Protein AF-A0A0K0EVP9-F1 (afdb_monomer_lite)

Foldseek 3Di:
DVVVVQVVCQVCVQVDDDDWDWDDDQKIKIKDPKGWPGWDDDPDQFAIKTKIKIKIKIWHDDPPDTDIDIDIDIDIDGRHDKDKDWDWDDDPNRIDIDIDTDD

pLDDT: mean 86.51, std 8.47, range [55.0, 95.94]

Secondary structure (DSSP, 8-state):
-HHHHHHHHHHHHTT--PPPEEEESSSEEEEEEEEEEEEE--SSSS-EEEEEEEEEEEEEEETTEEEEEEEEEEEEEEEE--EEEEEEEEETTEEEEEEEEE-

Sequence (103 aa):
MAGVAIDYLNSIISKVNIPDIERFFKFTYHLSEIKIEIFNIPKFLNGISGLMSAHYQVKIKEGFIHVSKSRTVDVTIRRTSIDAFVGISSLNVNPNIWIDIKR

Radius of gyration: 19.93 Å; chains: 1; bounding box: 48×25×61 Å

Organism: Strongyloides venezuelensis (NCBI:txid75913)

Structure (mmCIF, N/CA/C/O backbone):
data_AF-A0A0K0EVP9-F1
#
_entry.id   AF-A0A0K0EVP9-F1
#
loop_
_atom_site.group_PDB
_atom_site.id
_atom_site.type_symbol
_atom_site.label_atom_id
_atom_site.label_alt_id
_atom_site.label_comp_id
_atom_site.label_asym_id
_atom_site.label_entity_id
_atom_site.l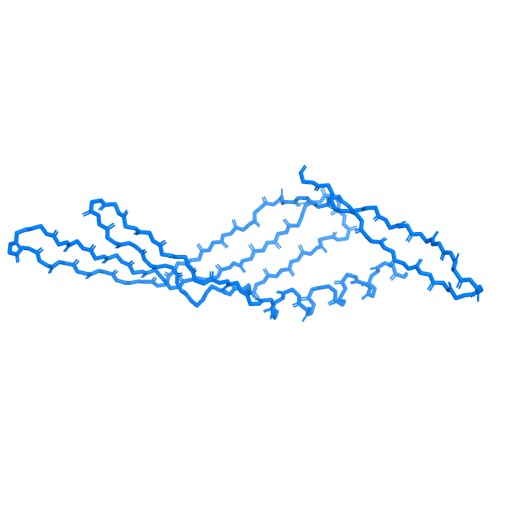abel_seq_id
_atom_site.pdbx_PDB_ins_code
_atom_site.Cartn_x
_atom_site.Cartn_y
_atom_site.Cartn_z
_atom_site.occupancy
_atom_site.B_iso_or_equiv
_atom_site.auth_seq_id
_atom_site.auth_comp_id
_atom_site.auth_asym_id
_atom_site.auth_atom_id
_atom_site.pdbx_PDB_model_num
ATOM 1 N N . MET A 1 1 ? 21.496 2.698 -15.310 1.00 63.03 1 MET A N 1
ATOM 2 C CA . MET A 1 1 ? 20.259 3.495 -15.488 1.00 63.03 1 MET A CA 1
ATOM 3 C C . MET A 1 1 ? 19.091 3.026 -14.622 1.00 63.03 1 MET A C 1
ATOM 5 O O . MET A 1 1 ? 18.496 3.879 -13.986 1.00 63.03 1 MET A O 1
ATOM 9 N N . ALA A 1 2 ? 18.801 1.722 -14.495 1.00 71.50 2 ALA A N 1
ATOM 10 C CA . ALA A 1 2 ? 17.701 1.234 -13.640 1.00 71.50 2 ALA A CA 1
ATOM 11 C C . ALA A 1 2 ? 17.798 1.644 -12.151 1.00 71.50 2 ALA A C 1
ATOM 13 O O . ALA A 1 2 ? 16.777 1.875 -11.517 1.00 71.50 2 ALA A O 1
ATOM 14 N N . GLY A 1 3 ? 19.013 1.800 -11.606 1.00 78.75 3 GLY A N 1
ATOM 15 C CA . GLY A 1 3 ? 19.210 2.233 -10.214 1.00 78.75 3 GLY A CA 1
ATOM 16 C C . GLY A 1 3 ? 18.585 3.596 -9.893 1.00 78.75 3 GLY A C 1
ATOM 17 O O . GLY A 1 3 ? 17.866 3.701 -8.912 1.00 78.75 3 GLY A O 1
ATOM 18 N N . VAL A 1 4 ? 18.762 4.596 -10.766 1.00 84.12 4 VAL A N 1
ATOM 19 C CA . VAL A 1 4 ? 18.197 5.946 -10.564 1.00 84.12 4 VAL A CA 1
ATOM 20 C C . VAL A 1 4 ? 16.666 5.913 -10.576 1.00 84.12 4 VAL A C 1
ATOM 22 O O . VAL A 1 4 ? 16.025 6.593 -9.782 1.00 84.12 4 VAL A O 1
ATOM 25 N N . ALA A 1 5 ? 16.070 5.089 -11.443 1.00 83.12 5 ALA A N 1
ATOM 26 C CA . ALA A 1 5 ? 14.621 4.901 -11.481 1.00 83.12 5 ALA A CA 1
ATOM 27 C C . ALA A 1 5 ? 14.096 4.207 -10.212 1.00 83.12 5 ALA A C 1
ATOM 29 O O . ALA A 1 5 ? 13.046 4.585 -9.703 1.00 83.12 5 ALA A O 1
ATOM 30 N N . ILE A 1 6 ? 14.835 3.232 -9.672 1.00 82.69 6 ILE A N 1
ATOM 31 C CA . ILE A 1 6 ? 14.499 2.575 -8.401 1.00 82.69 6 ILE A CA 1
ATOM 32 C C . ILE A 1 6 ? 14.569 3.570 -7.237 1.00 82.69 6 ILE A C 1
ATOM 34 O O . ILE A 1 6 ? 13.646 3.620 -6.426 1.00 82.69 6 ILE A O 1
ATOM 38 N N . ASP A 1 7 ? 15.619 4.390 -7.174 1.00 84.19 7 ASP A N 1
ATOM 39 C CA . ASP A 1 7 ? 15.768 5.409 -6.132 1.00 84.19 7 ASP A CA 1
ATOM 40 C C . ASP A 1 7 ? 14.629 6.442 -6.213 1.00 84.19 7 ASP A C 1
ATOM 42 O O . ASP A 1 7 ? 14.025 6.795 -5.197 1.00 84.19 7 ASP A O 1
ATOM 46 N N . TYR A 1 8 ? 14.263 6.854 -7.434 1.00 86.62 8 TYR A N 1
ATOM 47 C CA . TYR A 1 8 ? 13.106 7.711 -7.687 1.00 86.62 8 TYR A CA 1
ATOM 48 C C . TYR A 1 8 ? 11.803 7.059 -7.198 1.00 86.62 8 TYR A C 1
ATOM 50 O O . TYR A 1 8 ? 11.090 7.671 -6.404 1.00 86.62 8 TYR A O 1
ATOM 58 N N . LEU A 1 9 ? 11.518 5.806 -7.574 1.00 85.31 9 LEU A N 1
ATOM 59 C CA . LEU A 1 9 ? 10.325 5.075 -7.126 1.00 85.31 9 LEU A CA 1
ATOM 60 C C . LEU A 1 9 ? 10.248 4.972 -5.597 1.00 85.31 9 LEU A C 1
ATOM 62 O O . LEU A 1 9 ? 9.217 5.316 -5.018 1.00 85.31 9 LEU A O 1
ATOM 66 N N . ASN A 1 10 ? 11.341 4.587 -4.932 1.00 83.12 10 ASN A N 1
ATOM 67 C CA . ASN A 1 10 ? 11.395 4.511 -3.468 1.00 83.12 10 ASN A CA 1
ATOM 68 C C . ASN A 1 10 ? 11.092 5.874 -2.810 1.00 83.12 10 ASN A C 1
ATOM 70 O O . ASN A 1 10 ? 10.450 5.918 -1.763 1.00 83.12 10 ASN A O 1
ATOM 74 N N . SER A 1 11 ? 11.496 6.989 -3.434 1.00 84.56 11 SER A N 1
ATOM 75 C CA . SER A 1 11 ? 11.270 8.348 -2.910 1.00 84.56 11 SER A CA 1
ATOM 76 C C . SER A 1 11 ? 9.827 8.863 -3.036 1.00 84.56 11 SER A C 1
ATOM 78 O O . SER A 1 11 ? 9.445 9.802 -2.332 1.00 84.56 11 SER A O 1
ATOM 80 N N . ILE A 1 12 ? 9.033 8.287 -3.944 1.00 89.38 12 ILE A N 1
ATOM 81 C CA . ILE A 1 12 ? 7.665 8.743 -4.243 1.00 89.38 12 ILE A CA 1
ATOM 82 C C . ILE A 1 12 ? 6.641 7.805 -3.626 1.00 89.38 12 ILE A C 1
ATOM 84 O O . ILE A 1 12 ? 5.595 8.265 -3.182 1.00 89.38 12 ILE A O 1
ATOM 88 N N . ILE A 1 13 ? 6.935 6.503 -3.566 1.00 87.75 13 ILE A N 1
ATOM 89 C CA . ILE A 1 13 ? 6.013 5.505 -3.018 1.00 87.75 13 ILE A CA 1
ATOM 90 C C . ILE A 1 13 ? 5.692 5.807 -1.551 1.00 87.75 13 ILE A C 1
ATOM 92 O O . ILE A 1 13 ? 4.529 5.742 -1.169 1.00 87.75 13 ILE A O 1
ATOM 96 N N . SER A 1 14 ? 6.669 6.259 -0.759 1.00 84.31 14 SER A N 1
ATOM 97 C CA . SER A 1 14 ? 6.439 6.700 0.628 1.00 84.31 14 SER A CA 1
ATOM 98 C C . SER A 1 14 ? 5.479 7.892 0.763 1.00 84.31 14 SER A C 1
ATOM 100 O O . SER A 1 14 ? 4.948 8.135 1.842 1.00 84.31 14 SER A O 1
ATOM 102 N N . LYS A 1 15 ? 5.231 8.630 -0.325 1.00 90.25 15 LYS A N 1
ATOM 103 C CA . LYS A 1 15 ? 4.330 9.792 -0.374 1.00 90.25 15 LYS A CA 1
ATOM 104 C C . LYS A 1 15 ? 2.947 9.456 -0.932 1.00 90.25 15 LYS A C 1
ATOM 106 O O . LYS A 1 15 ? 2.107 10.349 -1.028 1.00 90.25 15 LYS A O 1
ATOM 111 N N . VAL A 1 16 ? 2.710 8.211 -1.346 1.00 89.81 16 VAL A N 1
ATOM 112 C CA . VAL A 1 16 ? 1.403 7.789 -1.858 1.00 89.81 16 VAL A CA 1
ATOM 113 C C . VAL A 1 16 ? 0.382 7.874 -0.731 1.00 89.81 16 VAL A C 1
ATOM 115 O O . VAL A 1 16 ? 0.553 7.266 0.322 1.00 89.81 16 VAL A O 1
ATOM 118 N N . ASN A 1 17 ? -0.694 8.619 -0.974 1.00 91.31 17 ASN A N 1
ATOM 119 C CA . ASN A 1 17 ? -1.812 8.688 -0.048 1.00 91.31 17 ASN A CA 1
ATOM 120 C C . ASN A 1 17 ? -2.676 7.431 -0.196 1.00 91.31 17 ASN A C 1
ATOM 122 O O . ASN A 1 17 ? -3.271 7.212 -1.255 1.00 91.31 17 ASN A O 1
ATOM 126 N N . ILE A 1 18 ? -2.737 6.612 0.852 1.00 93.25 18 ILE A N 1
ATOM 127 C CA . ILE A 1 18 ? -3.592 5.426 0.894 1.00 93.25 18 ILE A CA 1
ATOM 128 C C . ILE A 1 18 ? -4.895 5.827 1.594 1.00 93.25 18 ILE A C 1
ATOM 130 O O . ILE A 1 18 ? -4.837 6.315 2.721 1.00 93.25 18 ILE A O 1
ATOM 134 N N . PRO A 1 19 ? -6.062 5.659 0.945 1.00 94.69 19 PRO A N 1
ATOM 135 C CA . PRO A 1 19 ? -7.330 6.061 1.533 1.00 94.69 19 PRO A CA 1
ATOM 136 C C . PRO A 1 19 ? -7.666 5.221 2.766 1.00 94.69 19 PRO A C 1
ATOM 138 O O . PRO A 1 19 ? -7.363 4.026 2.819 1.00 94.69 19 PRO A O 1
ATOM 141 N N . ASP A 1 20 ? -8.353 5.851 3.715 1.00 94.31 20 ASP A N 1
ATOM 142 C CA . ASP A 1 20 ? -8.882 5.181 4.897 1.00 94.31 20 ASP A CA 1
ATOM 143 C 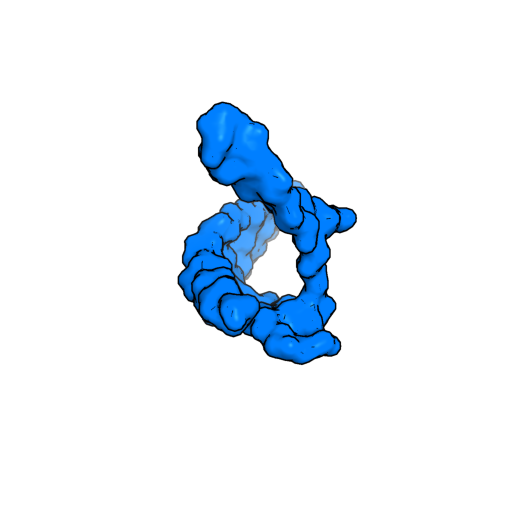C . ASP A 1 20 ? -9.854 4.057 4.501 1.00 94.31 20 ASP A C 1
ATOM 145 O O . ASP A 1 20 ? -10.578 4.133 3.502 1.00 94.31 20 ASP A O 1
ATOM 149 N N . ILE A 1 21 ? -9.871 2.994 5.305 1.00 93.00 21 ILE A N 1
ATOM 150 C CA . ILE A 1 21 ? -10.727 1.828 5.096 1.00 93.00 21 ILE A CA 1
ATOM 151 C C . ILE A 1 21 ? -11.694 1.727 6.268 1.00 93.00 21 ILE A C 1
ATOM 153 O O . ILE A 1 21 ? -11.297 1.432 7.396 1.00 93.00 21 ILE A O 1
ATOM 157 N N . GLU A 1 22 ? -12.980 1.890 5.983 1.00 92.25 22 GLU A N 1
ATOM 158 C CA . GLU A 1 22 ? -14.052 1.680 6.949 1.00 92.25 22 GLU A CA 1
ATOM 159 C C . GLU A 1 22 ? -14.952 0.529 6.511 1.00 92.25 22 GLU A C 1
ATOM 161 O O . GLU A 1 22 ? -15.276 0.373 5.330 1.00 92.25 22 GLU A O 1
ATOM 166 N N . ARG A 1 23 ? -15.393 -0.285 7.471 1.00 89.75 23 ARG A N 1
ATOM 167 C CA . ARG A 1 23 ? -16.460 -1.250 7.217 1.00 89.75 23 ARG A CA 1
ATOM 168 C C . ARG A 1 23 ? -17.300 -1.486 8.457 1.00 89.75 23 ARG A C 1
ATOM 170 O O . ARG A 1 23 ? -16.803 -1.536 9.585 1.00 89.75 23 ARG A O 1
ATOM 177 N N . PHE A 1 24 ? -18.585 -1.697 8.209 1.00 84.81 24 PHE A N 1
ATOM 178 C CA . PHE A 1 24 ? -19.576 -2.009 9.222 1.00 84.81 24 PHE A CA 1
ATOM 179 C C . PHE A 1 24 ? -20.064 -3.452 9.057 1.00 84.81 24 PHE A C 1
ATOM 181 O O . PHE A 1 24 ? -20.588 -3.820 8.007 1.00 84.81 24 PHE A O 1
ATOM 188 N N . PHE A 1 25 ? -19.871 -4.265 10.095 1.00 79.00 25 PHE A N 1
ATOM 189 C CA . PHE A 1 25 ? -20.476 -5.594 10.241 1.00 79.00 25 PHE A CA 1
ATOM 190 C C . PHE A 1 25 ? -21.233 -5.648 11.579 1.00 79.00 25 PHE A C 1
ATOM 192 O O . PHE A 1 25 ? -22.023 -4.758 11.869 1.00 79.00 25 PHE A O 1
ATOM 199 N N . LYS A 1 26 ? -20.970 -6.647 12.437 1.00 82.19 26 LYS A N 1
ATOM 200 C CA . LYS A 1 26 ? -21.421 -6.661 13.840 1.00 82.19 26 LYS A CA 1
ATOM 201 C C . LYS A 1 26 ? -20.713 -5.583 14.686 1.00 82.19 26 LYS A C 1
ATOM 203 O O . LYS A 1 26 ? -21.193 -5.188 15.742 1.00 82.19 26 LYS A O 1
ATOM 208 N N . PHE A 1 27 ? -19.568 -5.101 14.211 1.00 85.75 27 PHE A N 1
ATOM 209 C CA . PHE A 1 27 ? -18.806 -3.995 14.779 1.00 85.75 27 PHE A CA 1
ATOM 210 C C . PHE A 1 27 ? -18.291 -3.096 13.652 1.00 85.75 27 PHE A C 1
ATOM 212 O O . PHE A 1 27 ? -18.142 -3.543 12.510 1.00 85.75 27 PHE A O 1
ATOM 219 N N . THR A 1 28 ? -18.027 -1.833 13.974 1.00 89.44 28 THR A N 1
ATOM 220 C CA . THR A 1 28 ? -17.387 -0.882 13.061 1.00 89.44 28 THR A CA 1
ATOM 221 C C . THR A 1 28 ? -15.882 -1.014 13.213 1.00 89.44 28 THR A C 1
ATOM 223 O O . THR A 1 28 ? -15.383 -0.934 14.338 1.00 89.44 28 THR A O 1
ATOM 226 N N . TYR A 1 29 ? -15.153 -1.180 12.111 1.00 91.12 29 TYR A N 1
ATOM 227 C CA . TYR A 1 29 ? -13.708 -0.974 12.102 1.00 91.12 29 TYR A CA 1
ATOM 228 C C . TYR A 1 29 ? -13.337 0.160 11.153 1.00 91.12 29 TYR A C 1
ATOM 230 O O . TYR A 1 29 ? -13.922 0.301 10.081 1.00 91.12 29 TYR A O 1
ATOM 238 N N . HIS A 1 30 ? -12.353 0.944 11.573 1.00 94.19 30 HIS A N 1
ATOM 239 C CA . HIS A 1 30 ? -11.786 2.060 10.838 1.00 94.19 30 HIS A CA 1
ATOM 240 C C . HIS A 1 30 ? -10.268 1.911 10.848 1.00 94.19 30 HIS A C 1
ATOM 242 O O . HIS A 1 30 ? -9.660 1.809 11.917 1.00 94.19 30 HIS A O 1
ATOM 248 N N . LEU A 1 31 ? -9.672 1.848 9.665 1.00 93.94 31 LEU A N 1
ATOM 249 C CA . LEU A 1 31 ? -8.235 1.869 9.464 1.00 93.94 31 LEU A CA 1
ATOM 250 C C . LEU A 1 31 ? -7.890 3.201 8.809 1.00 93.94 31 LEU A C 1
ATOM 252 O O . LEU A 1 31 ? -8.317 3.450 7.684 1.00 93.94 31 LEU A O 1
ATOM 256 N N . SER A 1 32 ? -7.156 4.045 9.521 1.00 94.75 32 SER A N 1
ATOM 257 C CA . SER A 1 32 ? -6.830 5.399 9.087 1.00 94.75 32 SER A CA 1
ATOM 258 C C . SER A 1 32 ? -5.355 5.704 9.186 1.00 94.75 32 SER A C 1
ATOM 260 O O . SER A 1 32 ? -4.598 4.960 9.809 1.00 94.75 32 SER A O 1
ATOM 262 N N . GLU A 1 33 ? -4.962 6.827 8.588 1.00 94.31 33 GLU A N 1
ATOM 263 C CA . GLU A 1 33 ? -3.573 7.295 8.603 1.00 94.31 33 GLU A CA 1
ATOM 264 C C . GLU A 1 33 ? -2.608 6.224 8.073 1.00 94.31 33 GLU A C 1
ATOM 266 O O . GLU A 1 33 ? -1.517 6.032 8.612 1.00 94.31 33 GLU A O 1
ATOM 271 N N . ILE A 1 34 ? -3.036 5.492 7.040 1.00 95.00 34 ILE A N 1
ATOM 272 C CA . ILE A 1 34 ? -2.250 4.410 6.452 1.00 95.00 34 ILE A CA 1
ATOM 273 C C . ILE A 1 34 ? -1.040 5.024 5.747 1.00 95.00 34 ILE A C 1
ATOM 275 O O . ILE A 1 34 ? -1.183 5.831 4.826 1.00 95.00 34 ILE A O 1
ATOM 279 N N . LYS A 1 35 ? 0.159 4.635 6.177 1.00 93.88 35 LYS A N 1
ATOM 280 C CA . LYS A 1 35 ? 1.427 5.183 5.690 1.00 93.88 35 LYS A CA 1
ATOM 281 C C . LYS A 1 35 ? 2.370 4.072 5.278 1.00 93.88 35 LYS A C 1
ATOM 283 O O . LYS A 1 35 ? 2.411 3.005 5.887 1.00 93.88 35 LYS A O 1
ATOM 288 N N . ILE A 1 36 ? 3.162 4.348 4.249 1.00 91.75 36 ILE A N 1
ATOM 289 C CA . ILE A 1 36 ? 4.294 3.508 3.864 1.00 91.75 36 ILE A CA 1
ATOM 290 C C . ILE A 1 36 ? 5.532 4.078 4.552 1.00 91.75 36 ILE A C 1
ATOM 292 O O . ILE A 1 36 ? 6.064 5.099 4.129 1.00 91.75 36 ILE A O 1
ATOM 296 N N . GLU A 1 37 ? 5.978 3.411 5.611 1.00 90.31 37 GLU A N 1
ATOM 297 C CA . GLU A 1 37 ? 7.147 3.819 6.396 1.00 90.31 37 GLU A CA 1
ATOM 298 C C . GLU A 1 37 ? 8.444 3.469 5.665 1.00 90.31 37 GLU A C 1
ATOM 300 O O . GLU A 1 37 ? 9.379 4.262 5.578 1.00 90.31 37 GLU A O 1
ATOM 305 N N . ILE A 1 38 ? 8.502 2.253 5.116 1.00 86.75 38 ILE A N 1
ATOM 306 C CA . ILE A 1 38 ? 9.663 1.738 4.395 1.00 86.75 38 ILE A CA 1
ATOM 307 C C . ILE A 1 38 ? 9.169 1.043 3.136 1.00 86.75 38 ILE A C 1
ATOM 309 O O . ILE A 1 38 ? 8.281 0.193 3.189 1.00 86.75 38 ILE A O 1
ATOM 313 N N . PHE A 1 39 ? 9.795 1.347 2.006 1.00 85.81 39 PHE A N 1
ATOM 314 C CA . PHE A 1 39 ? 9.602 0.621 0.760 1.00 85.81 39 PHE A CA 1
ATOM 315 C C . PHE A 1 39 ? 10.961 0.345 0.133 1.00 85.81 39 PHE A C 1
ATOM 317 O O . PHE A 1 39 ? 11.771 1.256 -0.028 1.00 85.81 39 PHE A O 1
ATOM 324 N N . ASN A 1 40 ? 11.231 -0.920 -0.171 1.00 82.81 40 ASN A N 1
ATOM 325 C CA . ASN A 1 40 ? 12.516 -1.347 -0.693 1.00 82.81 40 ASN A CA 1
ATOM 326 C C . ASN A 1 40 ? 12.319 -2.294 -1.875 1.00 82.81 40 ASN A C 1
ATOM 328 O O . ASN A 1 40 ? 11.811 -3.410 -1.721 1.00 82.81 40 ASN A O 1
ATOM 332 N N . ILE A 1 41 ? 12.769 -1.845 -3.044 1.00 80.56 41 ILE A N 1
ATOM 333 C CA . ILE A 1 41 ? 12.933 -2.668 -4.239 1.00 80.56 41 ILE A CA 1
ATOM 334 C C . ILE A 1 41 ? 14.379 -3.186 -4.237 1.00 80.56 41 ILE A C 1
ATOM 336 O O . ILE A 1 41 ? 15.303 -2.421 -4.538 1.00 80.56 41 ILE A O 1
ATOM 340 N N . PRO A 1 42 ? 14.625 -4.462 -3.892 1.00 74.31 42 PRO A N 1
ATOM 341 C CA . PRO A 1 42 ? 15.977 -4.994 -3.920 1.00 74.31 42 PRO A CA 1
ATOM 342 C C . PRO A 1 42 ? 16.499 -5.052 -5.360 1.00 74.31 42 PRO A C 1
ATOM 344 O O . PRO A 1 42 ? 15.776 -5.392 -6.293 1.00 74.31 42 PRO A O 1
ATOM 347 N N . LYS A 1 43 ? 17.797 -4.779 -5.539 1.00 65.25 43 LYS A N 1
ATOM 348 C CA . LYS A 1 43 ? 18.473 -4.844 -6.850 1.00 65.25 43 LYS A CA 1
ATOM 349 C C . LYS A 1 43 ? 18.566 -6.271 -7.429 1.00 65.25 43 LYS A C 1
ATOM 351 O O . LYS A 1 43 ? 18.899 -6.417 -8.599 1.00 65.25 43 LYS A O 1
ATOM 356 N N . PHE A 1 44 ? 18.270 -7.303 -6.632 1.00 57.88 44 PHE A N 1
ATOM 357 C CA . PHE A 1 44 ? 18.284 -8.722 -7.015 1.00 57.88 44 PHE A CA 1
ATOM 358 C C . PHE A 1 44 ? 17.023 -9.439 -6.494 1.00 57.88 44 PHE A C 1
ATOM 360 O O . PHE A 1 44 ? 16.438 -8.966 -5.523 1.00 57.88 44 PHE A O 1
ATOM 367 N N . LEU A 1 45 ? 16.648 -10.558 -7.143 1.00 55.00 45 LEU A N 1
ATOM 368 C CA . LEU A 1 45 ? 15.457 -11.445 -7.029 1.00 55.00 45 LEU A CA 1
ATOM 369 C C . LEU A 1 45 ? 14.936 -11.804 -5.608 1.00 55.00 45 LEU A C 1
ATOM 371 O O . LEU A 1 45 ? 14.684 -12.963 -5.300 1.00 55.00 45 LEU A O 1
ATOM 375 N N . ASN A 1 46 ? 14.721 -10.828 -4.731 1.00 63.62 46 ASN A N 1
ATOM 376 C CA . ASN A 1 46 ? 14.217 -11.048 -3.371 1.00 63.62 46 ASN A CA 1
ATOM 377 C C . ASN A 1 46 ? 12.786 -10.546 -3.154 1.00 63.62 46 ASN A C 1
ATOM 379 O O . ASN A 1 46 ? 12.266 -10.663 -2.044 1.00 63.62 46 ASN A O 1
ATOM 383 N N . GLY A 1 47 ? 12.130 -10.063 -4.213 1.00 75.81 47 GLY A N 1
ATOM 384 C CA . GLY A 1 47 ? 10.807 -9.454 -4.134 1.00 75.81 47 GLY A CA 1
ATOM 385 C C . GLY A 1 47 ? 10.838 -8.130 -3.368 1.00 75.81 47 GLY A C 1
ATOM 386 O O . GLY A 1 47 ? 11.688 -7.878 -2.518 1.00 75.81 47 GLY A O 1
ATOM 387 N N . ILE A 1 48 ? 9.901 -7.255 -3.683 1.00 85.56 48 ILE A N 1
ATOM 388 C CA . ILE A 1 48 ? 9.718 -5.985 -2.996 1.00 85.56 48 ILE A CA 1
ATOM 389 C C . ILE A 1 48 ? 9.321 -6.271 -1.543 1.00 85.56 48 ILE A C 1
ATOM 391 O O . ILE A 1 48 ? 8.512 -7.161 -1.248 1.00 85.56 48 ILE A O 1
ATOM 395 N N . SER A 1 49 ? 9.899 -5.502 -0.629 1.00 87.44 49 SER A N 1
ATOM 396 C CA . SER A 1 49 ? 9.550 -5.529 0.790 1.00 87.44 49 SER A CA 1
ATOM 397 C C . SER A 1 49 ? 9.167 -4.139 1.261 1.00 87.44 49 SER A C 1
ATOM 399 O O . SER A 1 49 ? 9.731 -3.151 0.790 1.00 87.44 49 SER A O 1
ATOM 401 N N . GLY A 1 50 ? 8.250 -4.067 2.215 1.00 88.81 50 GLY A N 1
ATOM 402 C CA . GLY A 1 50 ? 7.858 -2.798 2.802 1.00 88.81 50 GLY A CA 1
ATOM 403 C C . GLY A 1 50 ? 7.335 -2.942 4.219 1.00 88.81 50 GLY A C 1
ATOM 404 O O . GLY A 1 50 ? 6.902 -4.020 4.631 1.00 88.81 50 GLY A O 1
ATOM 405 N N . LEU A 1 51 ? 7.387 -1.836 4.947 1.00 91.62 51 LEU A N 1
ATOM 406 C CA . LEU A 1 51 ? 6.744 -1.654 6.235 1.00 91.62 51 LEU A CA 1
ATOM 407 C C . LEU A 1 51 ? 5.706 -0.552 6.074 1.00 91.62 51 LEU A C 1
ATOM 409 O O . LEU A 1 51 ? 6.010 0.528 5.568 1.00 91.62 51 LEU A O 1
ATOM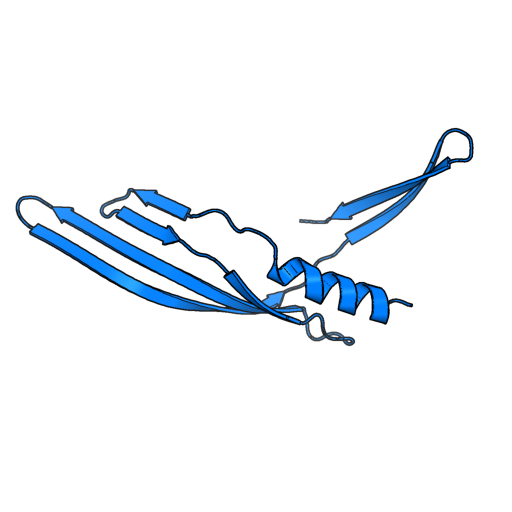 413 N N . MET A 1 52 ? 4.490 -0.843 6.499 1.00 92.81 52 MET A N 1
ATOM 414 C CA . MET A 1 52 ? 3.398 0.110 6.562 1.00 92.81 52 MET A CA 1
ATOM 415 C C . MET A 1 52 ? 2.943 0.246 8.005 1.00 92.81 52 MET A C 1
ATOM 417 O O . MET A 1 52 ? 3.013 -0.716 8.768 1.00 92.81 52 MET A O 1
ATOM 421 N N . SER A 1 53 ? 2.446 1.419 8.359 1.00 94.56 53 SER A N 1
ATOM 422 C CA . SER A 1 53 ? 1.783 1.667 9.631 1.00 94.56 53 SER A CA 1
ATOM 423 C C . SER A 1 53 ? 0.355 2.123 9.356 1.00 94.56 53 SER A C 1
ATOM 425 O O . SER A 1 53 ? 0.054 2.699 8.307 1.00 94.56 53 SER A O 1
ATOM 427 N N . ALA A 1 54 ? -0.554 1.816 10.271 1.00 95.25 54 ALA A N 1
ATOM 428 C CA . ALA A 1 54 ? -1.918 2.311 10.206 1.00 95.25 54 ALA A CA 1
ATOM 429 C C . ALA A 1 54 ? -2.507 2.439 11.607 1.00 95.25 54 ALA A C 1
ATOM 431 O O . ALA A 1 54 ? -2.237 1.626 12.493 1.00 95.25 54 ALA A O 1
ATOM 432 N N . HIS A 1 55 ? -3.357 3.437 11.810 1.00 95.88 55 HIS A N 1
ATOM 433 C CA . HIS A 1 55 ? -4.138 3.569 13.025 1.00 95.88 55 HIS A CA 1
ATOM 434 C C . HIS A 1 55 ? -5.442 2.777 12.889 1.00 95.88 55 HIS A C 1
ATOM 436 O O . HIS A 1 55 ? -6.311 3.082 12.077 1.00 95.88 55 HIS A O 1
ATOM 442 N N . TYR A 1 56 ? -5.589 1.739 13.704 1.00 93.62 56 TYR A N 1
ATOM 443 C CA . TYR A 1 56 ? -6.782 0.909 13.774 1.00 93.62 56 TYR A CA 1
ATOM 444 C C . TYR A 1 56 ? -7.694 1.384 14.905 1.00 93.62 56 TYR A C 1
ATOM 446 O O . TYR A 1 56 ? -7.244 1.627 16.025 1.00 93.62 56 TYR A O 1
ATOM 454 N N . GLN A 1 57 ? -8.996 1.442 14.638 1.00 93.94 57 GLN A N 1
ATOM 455 C CA . GLN A 1 57 ? -10.041 1.639 15.633 1.00 93.94 57 GLN A CA 1
ATOM 456 C C . GLN A 1 57 ? -11.182 0.645 15.403 1.00 93.94 57 GLN A C 1
ATOM 458 O O . GLN A 1 57 ? -11.698 0.532 14.296 1.00 93.94 57 GLN A O 1
ATOM 463 N N . VAL A 1 58 ? -11.632 -0.029 16.463 1.00 91.75 58 VAL A N 1
ATOM 464 C CA . VAL A 1 58 ? -12.859 -0.837 16.464 1.00 91.75 58 VAL A CA 1
ATOM 465 C C . VAL A 1 58 ? -13.839 -0.327 17.497 1.00 91.75 58 VAL A C 1
ATOM 467 O O . VAL A 1 58 ? -13.458 -0.001 18.621 1.00 91.75 58 VAL A O 1
ATOM 470 N N . LYS A 1 59 ? -15.111 -0.279 17.103 1.00 90.75 59 LYS A N 1
ATOM 471 C CA . LYS A 1 59 ? -16.248 0.102 17.938 1.00 90.75 59 LYS A CA 1
ATOM 472 C C . LYS A 1 59 ? -17.300 -1.000 17.887 1.00 90.75 59 LYS A C 1
ATOM 474 O O . LYS A 1 59 ? -17.766 -1.368 16.811 1.00 90.75 59 LYS A O 1
ATOM 479 N N . ILE A 1 60 ? -17.693 -1.492 19.054 1.00 88.38 60 ILE A N 1
ATOM 480 C CA . ILE A 1 60 ? -18.786 -2.449 19.228 1.00 88.38 60 ILE A CA 1
ATOM 481 C C . ILE A 1 60 ? -19.938 -1.702 19.896 1.00 88.38 60 ILE A C 1
ATOM 483 O O . ILE A 1 60 ? -19.741 -1.074 20.940 1.00 88.38 60 ILE A O 1
ATOM 487 N N . LYS A 1 61 ? -21.121 -1.760 19.280 1.00 82.88 61 LYS A N 1
ATOM 488 C CA . LYS A 1 61 ? -22.371 -1.253 19.848 1.00 82.88 61 LYS A CA 1
ATOM 489 C C . LYS A 1 61 ? -23.395 -2.383 19.851 1.00 82.88 61 LYS A C 1
ATOM 491 O O . LYS A 1 61 ? -23.906 -2.742 18.795 1.00 82.88 61 LYS A O 1
ATOM 496 N N . GLU A 1 62 ? -23.672 -2.946 21.022 1.00 79.25 62 GLU A N 1
ATOM 497 C CA . GLU A 1 62 ? -24.680 -3.999 21.203 1.00 79.25 62 GLU A CA 1
ATOM 498 C C . GLU A 1 62 ? -25.481 -3.695 22.481 1.00 79.25 62 GLU A C 1
ATOM 500 O O . GLU A 1 62 ? -24.968 -3.780 23.5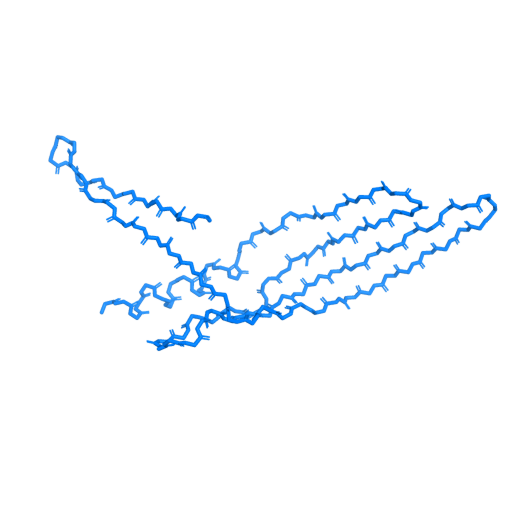98 1.00 79.25 62 GLU A O 1
ATOM 505 N N . GLY A 1 63 ? -26.735 -3.255 22.320 1.00 79.19 63 GLY A N 1
ATOM 506 C CA . GLY A 1 63 ? -27.572 -2.792 23.433 1.00 79.19 63 GLY A CA 1
ATOM 507 C C . GLY A 1 63 ? -26.946 -1.613 24.193 1.00 79.19 63 GLY A C 1
ATOM 508 O O . GLY A 1 63 ? -26.637 -0.577 23.605 1.00 79.19 63 GLY A O 1
ATOM 509 N N . PHE A 1 64 ? -26.743 -1.773 25.504 1.00 73.69 64 PHE A N 1
ATOM 510 C CA . PHE A 1 64 ? -26.088 -0.773 26.360 1.00 73.69 64 PHE A CA 1
ATOM 511 C C . PHE A 1 64 ? -24.552 -0.818 26.291 1.00 73.69 64 PHE A C 1
ATOM 513 O O . PHE A 1 64 ? -23.888 0.111 26.754 1.00 73.69 64 PHE A O 1
ATOM 520 N N . ILE A 1 65 ? -23.967 -1.868 25.704 1.00 72.12 65 ILE A N 1
ATOM 521 C CA . ILE A 1 65 ? -22.516 -2.057 25.659 1.00 72.12 65 ILE A CA 1
ATOM 522 C C . ILE A 1 65 ? -21.930 -1.225 24.518 1.00 72.12 65 ILE A C 1
ATOM 524 O O . ILE A 1 65 ? -22.174 -1.485 23.338 1.00 72.12 65 ILE A O 1
ATOM 528 N N . HIS A 1 66 ? -21.118 -0.239 24.899 1.00 81.81 66 HIS A N 1
ATOM 529 C CA . HIS A 1 66 ? -20.348 0.615 24.003 1.00 81.81 66 HIS A CA 1
ATOM 530 C C . HIS A 1 66 ? -18.868 0.458 24.335 1.00 81.81 66 HIS A C 1
ATOM 532 O O . HIS A 1 66 ? -18.384 1.023 25.313 1.00 81.81 66 HIS A O 1
ATOM 538 N N . VAL A 1 67 ? -18.144 -0.319 23.529 1.00 87.12 67 VAL A N 1
ATOM 539 C CA . VAL A 1 67 ? -16.698 -0.506 23.711 1.00 87.12 67 VAL A CA 1
ATOM 540 C C . VAL A 1 67 ? -15.977 -0.046 22.459 1.00 87.12 67 VAL A C 1
ATOM 542 O O . VAL A 1 67 ? -16.331 -0.433 21.345 1.00 87.12 67 VAL A O 1
ATOM 545 N N . SER A 1 68 ? -14.946 0.772 22.646 1.00 90.31 68 SER A N 1
ATOM 546 C CA . SER A 1 68 ? -14.040 1.178 21.579 1.00 90.31 68 SER A CA 1
ATOM 547 C C . SER A 1 68 ? -12.602 0.875 21.954 1.00 90.31 68 SER A C 1
ATOM 549 O O . SER A 1 68 ? -12.189 1.142 23.082 1.00 90.31 68 SER A O 1
ATOM 551 N N . LYS A 1 69 ? -11.824 0.377 20.998 1.00 93.06 69 LYS A N 1
ATOM 552 C CA . LYS A 1 69 ? -10.381 0.194 21.147 1.00 93.06 69 LYS A CA 1
ATOM 553 C C . LYS A 1 69 ? -9.677 0.760 19.929 1.00 93.06 69 LYS A C 1
ATOM 555 O O . LYS A 1 69 ? -10.139 0.552 18.811 1.00 93.06 69 LYS A O 1
ATOM 560 N N . SER A 1 70 ? -8.567 1.449 20.148 1.00 93.44 70 SER A N 1
ATOM 561 C CA . SER A 1 70 ? -7.707 1.931 19.077 1.00 93.44 70 SER A CA 1
ATOM 562 C C . SER A 1 70 ? -6.246 1.617 19.354 1.00 93.44 70 SER A C 1
ATOM 564 O O . SER A 1 70 ? -5.838 1.463 20.509 1.00 93.44 70 SER A O 1
ATOM 566 N N . ARG A 1 71 ? -5.475 1.444 18.281 1.00 95.94 71 ARG A N 1
ATOM 567 C CA . ARG A 1 71 ? -4.037 1.192 18.335 1.00 95.94 71 ARG A CA 1
ATOM 568 C C . ARG A 1 71 ? -3.411 1.410 16.964 1.00 95.94 71 ARG A C 1
ATOM 570 O O . ARG A 1 71 ? -4.035 1.103 15.955 1.00 95.94 71 ARG A O 1
ATOM 577 N N . THR A 1 72 ? -2.152 1.822 16.935 1.00 95.25 72 THR A N 1
ATOM 578 C CA . THR A 1 72 ? -1.318 1.700 15.737 1.00 95.25 72 THR A CA 1
ATOM 579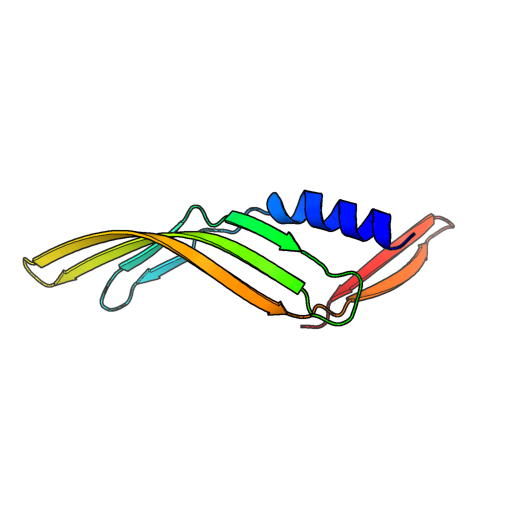 C C . THR A 1 72 ? -0.934 0.241 15.508 1.00 95.25 72 THR A C 1
ATOM 581 O O . THR A 1 72 ? -0.585 -0.476 16.453 1.00 95.25 72 THR A O 1
ATOM 584 N N . VAL A 1 73 ? -1.030 -0.200 14.261 1.00 93.25 73 VAL A N 1
ATOM 585 C CA . VAL A 1 73 ? -0.616 -1.522 13.802 1.00 93.25 73 VAL A CA 1
ATOM 586 C C . VAL A 1 73 ? 0.430 -1.372 12.710 1.00 93.25 73 VAL A C 1
ATOM 588 O O . VAL A 1 73 ? 0.289 -0.531 11.823 1.00 93.25 73 VAL A O 1
ATOM 591 N N . ASP A 1 74 ? 1.449 -2.220 12.773 1.00 94.12 74 ASP A N 1
ATOM 592 C CA . ASP A 1 74 ? 2.466 -2.324 11.736 1.00 94.12 74 ASP A CA 1
ATOM 593 C C . ASP A 1 74 ? 2.128 -3.497 10.813 1.00 94.12 74 ASP A C 1
ATOM 595 O O . ASP A 1 74 ? 1.771 -4.591 11.263 1.00 94.12 74 ASP A O 1
ATOM 599 N N . VAL A 1 75 ? 2.241 -3.271 9.509 1.00 89.69 75 VAL A N 1
ATOM 600 C CA . VAL A 1 75 ? 1.975 -4.248 8.456 1.00 89.69 75 VAL A CA 1
ATOM 601 C C . VAL A 1 75 ? 3.244 -4.444 7.644 1.00 89.69 75 VAL A C 1
ATOM 603 O O . VAL A 1 75 ? 3.752 -3.522 7.006 1.00 89.69 75 VAL A O 1
ATOM 606 N N . THR A 1 76 ? 3.750 -5.673 7.632 1.00 91.00 76 THR A N 1
ATOM 607 C CA . THR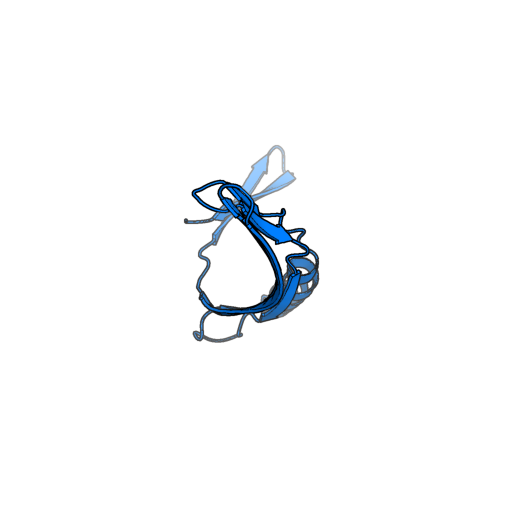 A 1 76 ? 4.947 -6.023 6.865 1.00 91.00 76 THR A CA 1
ATOM 608 C C . THR A 1 76 ? 4.554 -6.670 5.545 1.00 91.00 76 THR A C 1
ATOM 610 O O . THR A 1 76 ? 3.979 -7.758 5.521 1.00 91.00 76 THR A O 1
ATOM 613 N N . ILE A 1 77 ? 4.943 -6.049 4.435 1.00 86.31 77 ILE A N 1
ATOM 614 C CA . ILE A 1 77 ? 4.856 -6.646 3.103 1.00 86.31 77 ILE A CA 1
ATOM 615 C C . ILE A 1 77 ? 6.136 -7.434 2.858 1.00 86.31 77 ILE A C 1
ATOM 617 O O . ILE A 1 77 ? 7.236 -6.874 2.826 1.00 86.31 77 ILE A O 1
ATOM 621 N N . ARG A 1 78 ? 6.000 -8.749 2.677 1.00 84.19 78 ARG A N 1
ATOM 622 C CA . ARG A 1 78 ? 7.129 -9.647 2.419 1.00 84.19 78 ARG A CA 1
ATOM 623 C C . ARG A 1 78 ? 7.011 -10.234 1.020 1.00 84.19 78 ARG A C 1
ATOM 625 O O . ARG A 1 78 ? 6.027 -10.900 0.729 1.00 84.19 78 ARG A O 1
ATOM 632 N N . ARG A 1 79 ? 8.060 -10.044 0.211 1.00 80.62 79 ARG A N 1
ATOM 633 C CA . ARG A 1 79 ? 8.251 -10.691 -1.097 1.00 80.62 79 ARG A CA 1
ATOM 634 C C . ARG A 1 79 ? 7.068 -10.494 -2.054 1.00 80.62 79 ARG A C 1
ATOM 636 O O . ARG A 1 79 ? 6.516 -11.467 -2.554 1.00 80.62 79 ARG A O 1
ATOM 643 N N . THR A 1 80 ? 6.695 -9.241 -2.312 1.00 83.94 80 THR A N 1
ATOM 644 C CA . THR A 1 80 ? 5.738 -8.924 -3.386 1.00 83.94 80 THR A CA 1
ATOM 645 C C . THR A 1 80 ? 6.461 -8.710 -4.720 1.00 83.94 80 THR A C 1
ATOM 647 O O . THR A 1 80 ? 7.644 -8.370 -4.744 1.00 83.94 80 THR A O 1
ATOM 650 N N . SER A 1 81 ? 5.781 -8.926 -5.839 1.00 82.75 81 SER A N 1
ATOM 651 C CA . SER A 1 81 ? 6.306 -8.683 -7.185 1.00 82.75 81 SER A CA 1
ATOM 652 C C . SER A 1 81 ? 5.310 -7.850 -7.975 1.00 82.75 81 SER A C 1
ATOM 654 O O . SER A 1 81 ? 4.103 -7.976 -7.791 1.00 82.75 81 SER A O 1
ATOM 656 N N . ILE A 1 82 ? 5.823 -6.984 -8.843 1.00 82.12 82 ILE A N 1
ATOM 657 C CA . ILE A 1 82 ? 5.016 -6.176 -9.751 1.00 82.12 82 ILE A CA 1
ATOM 658 C C . ILE A 1 82 ? 5.625 -6.353 -11.132 1.00 82.12 82 ILE A C 1
ATOM 660 O O . ILE A 1 82 ? 6.796 -6.024 -11.326 1.00 82.12 82 ILE A O 1
ATOM 664 N N . ASP A 1 83 ? 4.820 -6.838 -12.068 1.00 84.69 83 ASP A N 1
ATOM 665 C CA . ASP A 1 83 ? 5.209 -6.946 -13.466 1.00 84.69 83 ASP A CA 1
ATOM 666 C C . ASP A 1 83 ? 4.557 -5.809 -14.250 1.00 84.69 83 ASP A C 1
ATOM 668 O O . ASP A 1 83 ? 3.332 -5.651 -14.259 1.00 84.69 83 ASP A O 1
ATOM 672 N N . ALA A 1 84 ? 5.388 -5.005 -14.908 1.00 84.88 84 ALA A N 1
ATOM 673 C CA . ALA A 1 84 ? 4.943 -3.893 -15.732 1.00 84.88 84 ALA A CA 1
ATOM 674 C C . ALA A 1 84 ? 5.610 -3.941 -17.109 1.00 84.88 84 ALA A C 1
ATOM 676 O O . ALA A 1 84 ? 6.814 -4.176 -17.228 1.00 84.88 84 ALA A O 1
ATOM 677 N N . PHE A 1 85 ? 4.822 -3.681 -18.147 1.00 88.44 85 PHE A N 1
ATOM 678 C CA . PHE A 1 85 ? 5.285 -3.499 -19.514 1.00 88.44 85 PHE A CA 1
ATOM 679 C C . PHE A 1 85 ? 5.338 -2.012 -19.820 1.00 88.44 85 PHE A C 1
ATOM 681 O O . PHE A 1 85 ? 4.384 -1.284 -19.557 1.00 88.44 85 PHE A O 1
ATOM 688 N N . VAL A 1 86 ? 6.453 -1.566 -20.390 1.00 89.62 86 VAL A N 1
ATOM 689 C CA . VAL A 1 86 ? 6.601 -0.192 -20.868 1.00 89.62 86 VAL A CA 1
ATOM 690 C C . VAL A 1 86 ? 6.537 -0.214 -22.384 1.00 89.62 86 VAL A C 1
ATOM 692 O O . VAL A 1 86 ? 7.404 -0.792 -23.039 1.00 89.62 86 VAL A O 1
ATOM 695 N N . GLY A 1 87 ? 5.500 0.404 -22.935 1.00 91.31 87 GLY A N 1
ATOM 696 C CA . GLY A 1 87 ? 5.358 0.606 -24.365 1.00 91.31 87 GLY A CA 1
ATOM 697 C C . GLY A 1 87 ? 5.779 2.013 -24.758 1.00 91.31 87 GLY A C 1
ATOM 698 O O . GLY A 1 87 ? 5.466 2.988 -24.075 1.00 91.31 87 GLY A O 1
ATOM 699 N N . ILE A 1 88 ? 6.488 2.114 -25.879 1.00 93.06 88 ILE A N 1
ATOM 700 C CA . ILE A 1 88 ? 6.883 3.386 -26.479 1.00 93.06 88 ILE A CA 1
ATOM 701 C C . ILE A 1 88 ? 6.218 3.462 -27.847 1.00 93.06 88 ILE A C 1
ATOM 703 O O . ILE A 1 88 ? 6.359 2.556 -28.668 1.00 93.06 88 ILE A O 1
ATOM 707 N N . SER A 1 89 ? 5.483 4.536 -28.088 1.00 93.25 89 SER A N 1
ATOM 708 C CA . SER A 1 89 ? 4.902 4.852 -29.389 1.00 93.25 89 SER A CA 1
ATOM 709 C C . SER A 1 89 ? 5.255 6.282 -29.783 1.00 93.25 89 SER A C 1
ATOM 711 O O . SER A 1 89 ? 5.871 7.022 -29.015 1.00 93.25 89 SER A O 1
ATOM 713 N N . SER A 1 90 ? 4.906 6.681 -31.003 1.00 93.31 90 SER A N 1
ATOM 714 C CA . SER A 1 90 ? 5.042 8.068 -31.431 1.00 93.31 90 SER A CA 1
ATOM 715 C C . SER A 1 90 ? 3.775 8.533 -32.126 1.00 93.31 90 SER A C 1
ATOM 717 O O . SER A 1 90 ? 3.209 7.811 -32.945 1.00 93.31 90 SER A O 1
ATOM 719 N N . LEU A 1 91 ? 3.347 9.748 -31.794 1.00 91.12 91 LEU A N 1
ATOM 720 C CA . LEU A 1 91 ? 2.302 10.466 -32.509 1.00 91.12 91 LEU A CA 1
ATOM 721 C C . LEU A 1 91 ? 2.900 11.786 -32.993 1.00 91.12 91 LEU A C 1
ATOM 723 O O . LEU A 1 91 ? 3.325 12.605 -32.181 1.00 91.12 91 LEU A O 1
ATOM 727 N N . ASN A 1 92 ? 2.952 11.988 -34.311 1.00 89.00 92 ASN A N 1
ATOM 728 C CA . ASN A 1 92 ? 3.534 13.184 -34.933 1.00 89.00 92 ASN A CA 1
ATOM 729 C C . ASN A 1 92 ? 4.963 13.496 -34.445 1.00 89.00 92 ASN A C 1
ATOM 731 O O . ASN A 1 92 ? 5.262 14.633 -34.097 1.00 89.00 92 ASN A O 1
ATOM 735 N N . VAL A 1 93 ? 5.843 12.486 -34.399 1.00 88.88 93 VAL A N 1
ATOM 736 C CA . VAL A 1 93 ? 7.254 12.608 -33.962 1.00 88.88 93 VAL A CA 1
ATOM 737 C C . VAL A 1 93 ? 7.424 12.868 -32.453 1.00 88.88 93 VAL A C 1
ATOM 739 O O . VAL A 1 93 ? 8.536 12.809 -31.936 1.00 88.88 93 VAL A O 1
ATOM 742 N N . ASN A 1 94 ? 6.335 13.032 -31.696 1.00 93.56 94 ASN A N 1
ATOM 743 C CA . ASN A 1 94 ? 6.403 13.122 -30.240 1.00 93.56 94 ASN A CA 1
ATOM 744 C C . ASN A 1 94 ? 6.405 11.717 -29.627 1.00 93.56 94 ASN A C 1
ATOM 746 O O . ASN A 1 94 ? 5.511 10.924 -29.949 1.00 93.56 94 ASN A O 1
ATOM 750 N N . PRO A 1 95 ? 7.384 11.373 -28.771 1.00 92.38 95 PRO A N 1
ATOM 751 C CA . PRO A 1 95 ? 7.389 10.096 -28.078 1.00 92.38 95 PRO A CA 1
ATOM 752 C C . PRO A 1 95 ? 6.263 10.060 -27.043 1.00 92.38 95 PRO A C 1
ATOM 754 O O . PRO A 1 95 ? 6.059 11.006 -26.284 1.00 92.38 95 PRO A O 1
ATOM 757 N N . ASN A 1 96 ? 5.550 8.944 -26.999 1.00 93.50 96 ASN A N 1
ATOM 758 C CA . ASN A 1 96 ? 4.569 8.627 -25.976 1.00 93.50 96 ASN A CA 1
ATOM 759 C C . ASN A 1 96 ? 5.031 7.362 -25.246 1.00 93.50 96 ASN A C 1
ATOM 761 O O . ASN A 1 96 ? 5.445 6.390 -25.878 1.00 93.50 96 ASN A O 1
ATOM 765 N N . ILE A 1 97 ? 4.981 7.394 -23.918 1.00 91.81 97 ILE A N 1
ATOM 766 C CA . ILE A 1 97 ? 5.346 6.276 -23.053 1.00 91.81 97 ILE A CA 1
ATOM 767 C C . ILE A 1 97 ? 4.101 5.895 -22.267 1.00 91.81 97 ILE A C 1
ATOM 769 O O . ILE A 1 97 ? 3.518 6.729 -21.576 1.00 91.81 97 ILE A O 1
ATOM 773 N N . TRP A 1 98 ? 3.718 4.627 -22.343 1.00 92.00 98 TRP A N 1
ATOM 774 C CA . TRP A 1 98 ? 2.632 4.070 -21.551 1.00 92.00 98 TRP A CA 1
ATOM 775 C C . TRP A 1 98 ? 3.120 2.855 -20.774 1.00 92.00 98 TRP A C 1
ATOM 777 O O . TRP A 1 98 ? 4.073 2.177 -21.160 1.00 92.00 98 TRP A O 1
ATOM 787 N N . ILE A 1 99 ? 2.469 2.613 -19.643 1.00 91.19 99 ILE A N 1
ATOM 788 C CA . ILE A 1 99 ? 2.793 1.519 -18.739 1.00 91.19 99 ILE A CA 1
ATOM 789 C C . ILE A 1 99 ? 1.538 0.673 -18.586 1.00 91.19 99 ILE A C 1
ATOM 791 O O . ILE A 1 99 ? 0.485 1.198 -18.228 1.00 91.19 99 ILE A O 1
ATOM 795 N N . ASP A 1 100 ? 1.665 -0.621 -18.848 1.00 91.75 100 ASP A N 1
ATOM 796 C CA . ASP A 1 100 ? 0.646 -1.618 -18.540 1.00 91.75 100 ASP A CA 1
ATOM 797 C C . ASP A 1 100 ? 1.113 -2.469 -17.358 1.00 91.75 100 ASP A C 1
ATOM 799 O O . ASP A 1 100 ? 2.222 -3.005 -17.366 1.00 91.75 100 ASP A O 1
ATOM 803 N N . ILE A 1 101 ? 0.287 -2.554 -16.318 1.00 87.19 101 ILE A N 1
ATOM 804 C CA . ILE A 1 101 ? 0.604 -3.261 -15.075 1.00 87.19 101 ILE A CA 1
ATOM 805 C C . ILE A 1 101 ? -0.235 -4.531 -15.045 1.00 87.19 101 ILE A C 1
ATOM 807 O O . ILE A 1 101 ? -1.466 -4.459 -14.987 1.00 87.19 101 ILE A O 1
ATOM 811 N N . LYS A 1 102 ? 0.422 -5.694 -15.025 1.00 80.50 102 LYS A N 1
ATOM 812 C CA . LYS A 1 102 ? -0.287 -6.963 -14.850 1.00 80.50 102 LYS A CA 1
ATOM 813 C C . LYS A 1 102 ? -0.749 -7.096 -13.400 1.00 80.50 102 LYS A C 1
ATOM 815 O O . LYS A 1 102 ? 0.041 -6.915 -12.474 1.00 80.50 102 LYS A O 1
ATOM 820 N N . ARG A 1 103 ? -2.041 -7.376 -13.231 1.00 61.72 103 ARG A N 1
ATOM 821 C CA . ARG A 1 103 ? -2.674 -7.682 -11.943 1.00 61.72 103 ARG A CA 1
ATOM 822 C C . ARG A 1 103 ? -2.745 -9.180 -11.712 1.00 61.72 103 ARG A C 1
ATOM 824 O O . ARG A 1 103 ? -2.942 -9.904 -12.713 1.00 61.72 103 ARG A O 1
#